Pro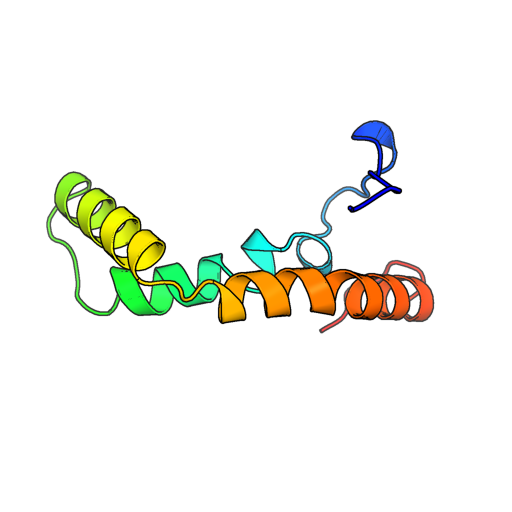tein AF-A0A914CGD8-F1 (afdb_monomer)

Secondary structure (DSSP, 8-state):
----PPPGGGSPTT-GGG-TIIIIIHHHHHHHHTTS--SSHHHHHHHHHHHHHTS-HHHHHHHHHHHHHHHHHHHHTTTS---

Solvent-accessible surface area (backbone atoms only — not comparable to full-atom values): 5099 Å² total; per-residue (Å²): 130,89,87,79,76,80,50,79,90,72,55,71,81,94,46,50,70,75,33,62,53,64,70,46,50,50,58,54,36,46,59,56,32,60,70,51,91,61,93,43,75,69,53,42,53,51,32,39,52,52,33,56,75,67,53,54,68,68,56,56,50,51,52,58,67,43,46,66,59,42,54,50,50,31,59,75,46,74,69,46,90,71,135

Mean predicted aligned error: 4.61 Å

Radius of gyration: 15.52 Å; Cα contacts (8 Å, |Δi|>4): 47; chains: 1; bounding box: 31×28×41 Å

Nearest PDB structures (foldseek):
  3f2k-assembly2_B  TM=9.036E-01  e=3.828E-02  Homo sapiens
  3k9j-assembly3_B  TM=9.080E-01  e=4.554E-02  Homo sapiens
  3k9k-assembly3_B  TM=9.065E-01  e=5.740E-02  Homo sapiens
  3k9j-assembly2_A  TM=8.879E-01  e=5.418E-02  Homo sapiens
  3f2k-assembly1_A  TM=8.915E-01  e=9.122E-02  Homo sapiens

Organism: NCBI:txid290746

Foldseek 3Di:
DPPDDQDPVNDDPPPLLLDLCSVPVVVQLCVQLVVDDDPDPVSSVVSSVVSVVPDDVVSVVVSVVCNVVSVVVCVVVVNDDDD

InterPro domains:
  IPR036397 Ribonuclease H superfamily [G3DSA:3.30.420.10] (2-83)

Sequence (83 aa):
MFQNRISRDAWPPNSPDLNPLDYSIWSILEQKACAKPDKTVESLKRALIKAWDEIPVETLAKTVDNFPKRLKACVEAEGDHFE

Structure (mmCIF, N/CA/C/O backbone):
data_AF-A0A914CGD8-F1
#
_entry.id   AF-A0A914CGD8-F1
#
loop_
_atom_site.group_PDB
_atom_site.id
_atom_site.type_symbol
_atom_site.label_atom_id
_atom_site.label_alt_id
_atom_site.label_comp_id
_atom_site.label_asym_id
_atom_site.label_entity_id
_atom_site.label_seq_id
_atom_site.pdbx_PDB_ins_code
_atom_site.Cartn_x
_atom_site.Cartn_y
_atom_site.Cartn_z
_atom_site.occupancy
_atom_site.B_iso_or_equiv
_atom_site.auth_seq_id
_atom_site.auth_comp_id
_atom_site.auth_asym_id
_atom_site.auth_atom_id
_atom_site.pdbx_PDB_model_num
ATOM 1 N N . MET A 1 1 ? -2.949 -16.504 -11.301 1.00 41.31 1 MET A N 1
ATOM 2 C CA . MET A 1 1 ? -1.923 -17.172 -10.467 1.00 41.31 1 MET A CA 1
ATOM 3 C C . MET A 1 1 ? -0.593 -16.492 -10.774 1.00 41.31 1 MET A C 1
ATOM 5 O O . MET A 1 1 ? -0.174 -16.538 -11.920 1.00 41.31 1 MET A O 1
ATOM 9 N N . PHE A 1 2 ? 0.003 -15.762 -9.825 1.00 47.50 2 PHE A N 1
ATOM 10 C CA . PHE A 1 2 ? 1.233 -14.988 -10.059 1.00 47.50 2 PHE A CA 1
ATOM 11 C C . PHE A 1 2 ? 2.435 -15.937 -10.194 1.00 47.50 2 PHE A C 1
ATOM 13 O O . PHE A 1 2 ? 2.973 -16.403 -9.192 1.00 47.50 2 PHE A O 1
ATOM 20 N N . GLN A 1 3 ? 2.809 -16.275 -11.430 1.00 50.66 3 GLN A N 1
ATOM 21 C CA . GLN A 1 3 ? 3.867 -17.251 -11.733 1.00 50.66 3 GLN A CA 1
ATOM 22 C C . GLN A 1 3 ? 5.299 -16.698 -11.623 1.00 50.66 3 GLN A C 1
ATOM 24 O O . GLN A 1 3 ? 6.237 -17.483 -11.651 1.00 50.66 3 GLN A O 1
ATOM 29 N N . ASN A 1 4 ? 5.480 -15.392 -11.402 1.00 59.88 4 ASN A N 1
ATOM 30 C CA . ASN A 1 4 ? 6.797 -14.756 -11.307 1.00 59.88 4 ASN A CA 1
ATOM 31 C C . ASN A 1 4 ? 6.963 -14.081 -9.941 1.00 59.88 4 ASN A C 1
ATOM 33 O O . ASN A 1 4 ? 6.676 -12.896 -9.783 1.00 59.88 4 ASN A O 1
ATOM 37 N N . ARG A 1 5 ? 7.390 -14.845 -8.930 1.00 67.94 5 ARG A N 1
ATOM 38 C CA . ARG A 1 5 ? 7.817 -14.267 -7.648 1.00 67.94 5 ARG A CA 1
ATOM 39 C C . ARG A 1 5 ? 9.253 -13.774 -7.789 1.00 67.94 5 ARG A C 1
ATOM 41 O O . ARG A 1 5 ? 10.122 -14.545 -8.184 1.00 67.94 5 ARG A O 1
ATOM 48 N N . ILE A 1 6 ? 9.495 -12.513 -7.442 1.00 76.00 6 ILE A N 1
ATOM 49 C CA . ILE A 1 6 ? 10.852 -11.981 -7.290 1.00 76.00 6 ILE A CA 1
ATOM 50 C C . ILE A 1 6 ? 11.445 -12.641 -6.040 1.00 76.00 6 ILE A C 1
ATOM 52 O O . ILE A 1 6 ? 10.799 -12.674 -4.989 1.00 76.00 6 ILE A O 1
ATOM 56 N N . SER A 1 7 ? 12.629 -13.246 -6.157 1.00 84.31 7 SER A N 1
ATOM 57 C CA . SER A 1 7 ? 13.313 -13.803 -4.990 1.00 84.31 7 SER A CA 1
ATOM 58 C C . SER A 1 7 ? 13.712 -12.669 -4.048 1.00 84.31 7 SER A C 1
ATOM 60 O O . SER A 1 7 ? 13.950 -11.545 -4.483 1.00 84.31 7 SER A O 1
ATOM 62 N N . ARG A 1 8 ? 13.820 -12.958 -2.748 1.00 79.50 8 ARG A N 1
ATOM 63 C CA . ARG A 1 8 ? 14.245 -11.961 -1.753 1.00 79.50 8 ARG A CA 1
ATOM 64 C C . ARG A 1 8 ? 15.539 -11.253 -2.169 1.00 79.50 8 ARG A C 1
ATOM 66 O O . ARG A 1 8 ? 15.636 -10.044 -2.029 1.00 79.50 8 ARG A O 1
ATOM 73 N N . ASP A 1 9 ? 16.496 -12.007 -2.698 1.00 86.50 9 ASP A N 1
ATOM 74 C CA . ASP A 1 9 ? 17.822 -11.490 -3.045 1.00 86.50 9 ASP A CA 1
ATOM 75 C C . ASP A 1 9 ? 17.818 -10.686 -4.363 1.00 86.50 9 ASP A C 1
ATOM 77 O O . ASP A 1 9 ? 18.779 -9.984 -4.657 1.00 86.50 9 ASP A O 1
ATOM 81 N N . ALA A 1 10 ? 16.737 -10.769 -5.148 1.00 86.38 10 ALA A N 1
ATOM 82 C CA . ALA A 1 10 ? 16.524 -9.966 -6.351 1.00 86.38 10 ALA A CA 1
ATOM 83 C C . ALA A 1 10 ? 15.697 -8.695 -6.086 1.00 86.38 10 ALA A C 1
ATOM 85 O O . ALA A 1 10 ? 15.534 -7.884 -6.996 1.00 86.38 10 ALA A O 1
ATOM 86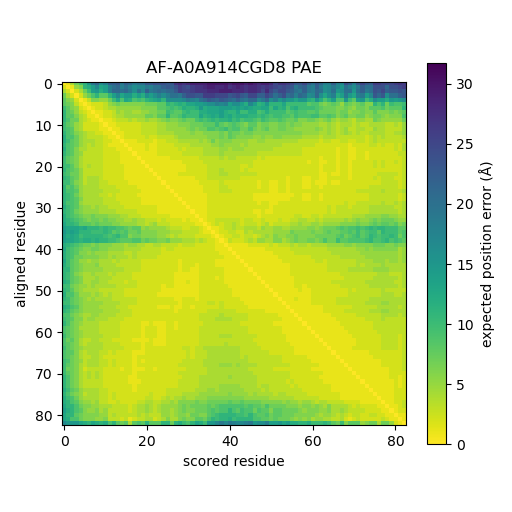 N N . TRP A 1 11 ? 15.151 -8.517 -4.877 1.00 86.75 11 TRP A N 1
ATOM 87 C CA . TRP A 1 11 ? 14.414 -7.304 -4.536 1.00 86.75 11 TRP A CA 1
ATOM 88 C C . TRP A 1 11 ? 15.390 -6.152 -4.254 1.00 86.75 11 TRP A C 1
ATOM 90 O O . TRP A 1 11 ? 16.255 -6.295 -3.385 1.00 86.75 11 TRP A O 1
ATOM 100 N N . PRO A 1 12 ? 15.269 -5.010 -4.948 1.00 88.06 12 PRO A N 1
ATOM 101 C CA . PRO A 1 12 ? 16.161 -3.880 -4.728 1.00 88.06 12 PRO A CA 1
ATOM 102 C C . PRO A 1 12 ? 15.982 -3.275 -3.320 1.00 88.06 12 PRO A C 1
ATOM 104 O O . PRO A 1 12 ? 14.858 -3.176 -2.816 1.00 88.06 12 PRO A O 1
ATOM 107 N N . PRO A 1 13 ? 17.075 -2.871 -2.643 1.00 89.62 13 PRO A N 1
ATOM 108 C CA . PRO A 1 13 ? 16.977 -2.150 -1.379 1.00 89.62 13 PRO A CA 1
ATOM 109 C C . PRO A 1 13 ? 16.328 -0.770 -1.586 1.00 89.62 13 PRO A C 1
ATOM 111 O O . PRO A 1 13 ? 16.468 -0.170 -2.646 1.00 89.62 13 PRO A O 1
ATOM 114 N N . ASN A 1 14 ? 15.670 -0.242 -0.546 1.00 89.50 14 ASN A N 1
ATOM 115 C CA . ASN A 1 14 ? 15.054 1.097 -0.540 1.00 89.50 14 ASN A CA 1
ATOM 116 C C . ASN A 1 14 ? 14.044 1.348 -1.675 1.00 89.50 14 ASN A C 1
ATOM 118 O O . ASN A 1 14 ? 14.020 2.432 -2.246 1.00 89.50 14 ASN A O 1
ATOM 122 N N . SER A 1 15 ? 13.197 0.368 -2.000 1.00 91.50 15 SER A N 1
ATOM 123 C CA . SER A 1 15 ? 12.196 0.493 -3.074 1.00 91.50 15 SER A CA 1
ATOM 124 C C . SER A 1 15 ? 10.753 0.517 -2.544 1.00 91.50 15 SER A C 1
ATOM 126 O O . SER A 1 15 ? 9.999 -0.425 -2.814 1.00 91.50 15 SER A O 1
ATOM 128 N N . PRO A 1 16 ? 10.342 1.565 -1.797 1.00 93.19 16 PRO A N 1
ATOM 129 C CA . PRO A 1 16 ? 8.959 1.710 -1.325 1.00 93.19 16 PRO A CA 1
ATOM 130 C C . PRO A 1 16 ? 7.976 1.805 -2.500 1.00 93.19 16 PRO A C 1
ATOM 132 O O . PRO A 1 16 ? 6.891 1.233 -2.467 1.00 93.19 16 PRO A O 1
ATOM 135 N N . ASP A 1 17 ? 8.424 2.401 -3.601 1.00 93.06 17 ASP A N 1
ATOM 136 C CA . ASP A 1 17 ? 7.735 2.450 -4.884 1.00 93.06 17 ASP A CA 1
ATOM 137 C C . ASP A 1 17 ? 7.344 1.063 -5.415 1.00 93.06 17 ASP A C 1
ATOM 139 O O . ASP A 1 17 ? 6.340 0.894 -6.105 1.00 93.06 17 ASP A O 1
ATOM 143 N N . LEU A 1 18 ? 8.091 0.017 -5.083 1.00 92.62 18 LEU A N 1
ATOM 144 C CA . LEU A 1 18 ? 7.759 -1.334 -5.518 1.00 92.62 18 LEU A CA 1
ATOM 145 C C . LEU A 1 18 ? 6.973 -2.116 -4.462 1.00 92.62 18 LEU A C 1
ATOM 147 O O . LEU A 1 18 ? 6.426 -3.164 -4.786 1.00 92.62 18 LEU A O 1
ATOM 151 N N . ASN A 1 19 ? 6.836 -1.629 -3.230 1.00 92.88 19 ASN A N 1
ATOM 152 C CA . ASN A 1 19 ? 6.122 -2.342 -2.174 1.00 92.88 19 ASN A CA 1
ATOM 153 C C . ASN A 1 19 ? 4.625 -1.960 -2.128 1.00 92.88 19 ASN A C 1
ATOM 155 O O . ASN A 1 19 ? 4.306 -0.833 -1.753 1.00 92.88 19 ASN A O 1
ATOM 159 N N . PRO A 1 20 ? 3.685 -2.892 -2.406 1.00 94.12 20 PRO A N 1
ATOM 160 C CA . PRO A 1 20 ? 2.239 -2.639 -2.343 1.00 94.12 20 PRO A CA 1
ATOM 161 C C . PRO A 1 20 ? 1.735 -2.038 -1.036 1.00 94.12 20 PRO A C 1
ATOM 163 O O . PRO A 1 20 ? 0.766 -1.274 -1.039 1.00 94.12 20 PRO A O 1
ATOM 166 N N . LEU A 1 21 ? 2.377 -2.385 0.081 1.00 95.50 21 LEU A N 1
ATOM 167 C CA . LEU A 1 21 ? 2.019 -1.801 1.364 1.00 95.50 21 LEU A CA 1
ATOM 168 C C . LEU A 1 21 ? 2.396 -0.318 1.426 1.00 95.50 21 LEU A C 1
ATOM 170 O O . LEU A 1 21 ? 1.568 0.481 1.854 1.00 95.50 21 LEU A O 1
ATOM 174 N N . ASP A 1 22 ? 3.579 0.052 0.934 1.00 95.75 22 ASP A N 1
ATOM 175 C CA . ASP A 1 22 ? 4.099 1.420 1.008 1.00 95.75 22 ASP A CA 1
ATOM 176 C C . ASP A 1 22 ? 3.409 2.355 0.011 1.00 95.75 22 ASP A C 1
ATOM 178 O O . ASP A 1 22 ? 2.897 3.395 0.418 1.00 95.75 22 ASP A O 1
ATOM 182 N N . TYR A 1 23 ? 3.296 1.977 -1.267 1.00 94.81 23 TYR A N 1
ATOM 183 C CA . TYR A 1 23 ? 2.704 2.873 -2.272 1.00 94.81 23 TYR A CA 1
ATOM 184 C C . TYR A 1 23 ? 1.168 2.960 -2.215 1.00 94.81 23 TYR A C 1
ATOM 186 O O . TYR A 1 23 ? 0.567 3.707 -2.989 1.00 94.81 23 TYR A O 1
ATOM 194 N N . SER A 1 24 ? 0.490 2.171 -1.369 1.00 96.06 24 SER A N 1
ATOM 195 C CA . SER A 1 24 ? -0.979 2.141 -1.341 1.00 96.06 24 SER A CA 1
ATOM 196 C C . SER A 1 24 ? -1.575 1.845 0.033 1.00 96.06 24 SER A C 1
ATOM 198 O O . SER A 1 24 ? -2.284 2.686 0.588 1.00 96.06 24 SER A O 1
ATOM 200 N N . ILE A 1 25 ? -1.342 0.652 0.586 1.00 97.56 25 ILE A N 1
ATOM 201 C CA . ILE A 1 25 ? -2.165 0.160 1.702 1.00 97.56 25 ILE A CA 1
ATOM 202 C C . ILE A 1 25 ? -1.939 0.951 2.994 1.00 97.56 25 ILE A C 1
ATOM 204 O O . ILE A 1 25 ? -2.908 1.229 3.702 1.00 97.56 25 ILE A O 1
ATOM 208 N N . TRP A 1 26 ? -0.706 1.374 3.287 1.00 96.81 26 TRP A N 1
ATOM 209 C CA . TRP A 1 26 ? -0.419 2.172 4.478 1.00 96.81 26 TRP A CA 1
ATOM 210 C C . TRP A 1 26 ? -1.147 3.511 4.476 1.00 96.81 26 TRP A C 1
ATOM 212 O O . TRP A 1 26 ? -1.724 3.868 5.498 1.00 96.81 26 TRP A O 1
ATOM 222 N N . SER A 1 27 ? -1.227 4.190 3.328 1.00 96.19 27 SER A N 1
ATOM 223 C CA . SER A 1 27 ? -1.979 5.444 3.205 1.00 96.19 27 SER A CA 1
ATOM 224 C C . SER A 1 27 ? -3.474 5.247 3.500 1.00 96.19 27 SER A C 1
ATOM 226 O O . SER A 1 27 ? -4.078 6.039 4.222 1.00 96.19 27 SER A O 1
ATOM 228 N N . ILE A 1 28 ? -4.068 4.146 3.022 1.00 96.94 28 ILE A N 1
ATOM 229 C CA . ILE A 1 28 ? -5.479 3.811 3.289 1.00 96.94 28 ILE A CA 1
ATOM 230 C C . ILE A 1 28 ? -5.701 3.533 4.779 1.00 96.94 28 ILE A C 1
ATOM 232 O O . ILE A 1 28 ? -6.671 4.016 5.370 1.00 96.94 28 ILE A O 1
ATOM 236 N N . LEU A 1 29 ? -4.818 2.739 5.387 1.00 97.31 29 LEU A N 1
ATOM 237 C CA . LEU A 1 29 ? -4.905 2.392 6.802 1.00 97.31 29 LEU A CA 1
ATOM 238 C C . LEU A 1 29 ? -4.727 3.619 7.689 1.00 97.31 29 LEU A C 1
ATOM 240 O O . LEU A 1 29 ? -5.508 3.796 8.618 1.00 97.31 29 LEU A O 1
ATOM 244 N N . GLU A 1 30 ? -3.757 4.478 7.387 1.00 95.94 30 GLU A N 1
ATOM 245 C CA . GLU A 1 30 ? -3.543 5.732 8.102 1.00 95.94 30 GLU A CA 1
ATOM 246 C C . GLU A 1 30 ? -4.774 6.635 7.990 1.00 95.94 30 GLU A C 1
ATOM 248 O O . GLU A 1 30 ? -5.311 7.071 9.007 1.00 95.94 30 GLU A O 1
ATOM 253 N N . GLN A 1 31 ? -5.304 6.836 6.779 1.00 96.56 31 GLN A N 1
ATOM 254 C CA . GLN A 1 31 ? -6.484 7.673 6.567 1.00 96.56 31 GLN A CA 1
ATOM 255 C C . GLN A 1 31 ? -7.706 7.172 7.351 1.00 96.56 31 GLN A C 1
ATOM 257 O O . GLN A 1 31 ? -8.475 7.978 7.874 1.00 96.56 31 GLN A O 1
ATOM 262 N N . LYS A 1 32 ? -7.905 5.851 7.436 1.00 95.31 32 LYS A N 1
ATOM 263 C CA . LYS A 1 32 ? -9.048 5.250 8.137 1.00 95.31 32 LYS A CA 1
ATOM 264 C C . LYS A 1 32 ? -8.850 5.168 9.650 1.00 95.31 32 LYS A C 1
ATOM 266 O O . LYS A 1 32 ? -9.742 5.561 10.401 1.00 95.31 32 LYS A O 1
ATOM 271 N N . ALA A 1 33 ? -7.717 4.635 10.098 1.00 95.06 33 ALA A N 1
ATOM 272 C CA . ALA A 1 33 ? -7.453 4.376 11.509 1.00 95.06 33 ALA A CA 1
ATOM 273 C C . ALA A 1 33 ? -7.103 5.660 12.269 1.00 95.06 33 ALA A C 1
ATOM 275 O O . ALA A 1 33 ? -7.566 5.840 13.390 1.00 95.06 33 ALA A O 1
ATOM 276 N N . CYS A 1 34 ? -6.371 6.587 11.644 1.00 92.69 34 CYS A N 1
ATOM 277 C CA . CYS A 1 34 ? -5.943 7.842 12.266 1.00 92.69 34 CYS A CA 1
ATOM 278 C C . CYS A 1 34 ? -6.902 9.014 11.993 1.00 92.69 34 CYS A C 1
ATOM 280 O O . CYS A 1 34 ? -6.598 10.151 12.352 1.00 92.69 34 CYS A O 1
ATOM 282 N N . ALA A 1 35 ? -8.086 8.763 11.413 1.00 92.19 35 ALA A N 1
ATOM 283 C CA . ALA A 1 35 ? -9.120 9.785 11.203 1.00 92.19 35 ALA A CA 1
ATOM 284 C C . AL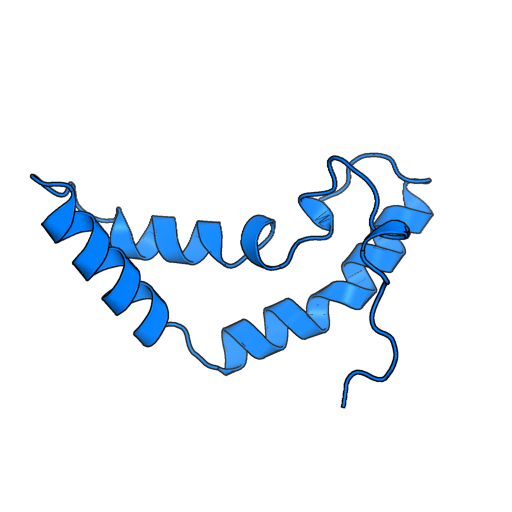A A 1 35 ? -9.544 10.488 12.507 1.00 92.19 35 ALA A C 1
ATOM 286 O O . ALA A 1 35 ? -10.057 11.609 12.487 1.00 92.19 35 ALA A O 1
ATOM 287 N N . LYS A 1 36 ? -9.367 9.814 13.650 1.00 90.00 36 LYS A N 1
ATOM 288 C CA . LYS A 1 36 ? -9.557 10.371 14.989 1.00 90.00 36 LYS A CA 1
ATOM 289 C C . LYS A 1 36 ? -8.376 9.976 15.876 1.00 90.00 36 LYS A C 1
ATOM 291 O O . LYS A 1 36 ? -7.891 8.857 15.745 1.00 90.00 36 LYS A O 1
ATOM 296 N N . PRO A 1 37 ? -7.950 10.839 16.814 1.00 90.38 37 PRO A N 1
ATOM 297 C CA . PRO A 1 37 ? -6.896 10.485 17.751 1.00 90.38 37 PRO A CA 1
ATOM 298 C C . PRO A 1 37 ? -7.316 9.334 18.668 1.00 90.38 37 PRO A C 1
ATOM 300 O O . PRO A 1 37 ? -8.332 9.409 19.366 1.00 90.38 37 PRO A O 1
ATOM 303 N N . ASP A 1 38 ? -6.486 8.301 18.706 1.00 94.12 38 ASP A N 1
ATOM 304 C CA . ASP A 1 38 ? -6.579 7.209 19.661 1.00 94.12 38 ASP A CA 1
ATOM 305 C C . ASP A 1 38 ? -5.840 7.553 20.958 1.00 94.12 38 ASP A C 1
ATOM 307 O O . ASP A 1 38 ? -4.749 8.120 20.948 1.00 94.12 38 ASP A O 1
ATOM 311 N N . LYS A 1 39 ? -6.442 7.215 22.104 1.00 93.75 39 LYS A N 1
ATOM 312 C CA . LYS A 1 39 ? -5.876 7.539 23.427 1.00 93.75 39 LYS A CA 1
ATOM 313 C C . LYS A 1 39 ? -4.875 6.498 23.920 1.00 93.75 39 LYS A C 1
ATOM 315 O O . LYS A 1 39 ? -4.125 6.786 24.848 1.00 93.75 39 LYS A O 1
ATOM 320 N N . THR A 1 40 ? -4.893 5.290 23.353 1.00 97.19 40 THR A N 1
ATOM 321 C CA . THR A 1 40 ? -3.977 4.210 23.731 1.00 97.19 40 THR A CA 1
ATOM 322 C C . THR A 1 40 ? -3.511 3.429 22.509 1.00 97.19 40 THR A C 1
ATOM 324 O O . THR A 1 40 ? -4.155 3.418 21.460 1.00 97.19 40 THR A O 1
ATOM 327 N N . VAL A 1 41 ? -2.393 2.718 22.659 1.00 96.50 41 VAL A N 1
ATOM 328 C CA . VAL A 1 41 ? -1.863 1.837 21.611 1.00 96.50 41 VAL A CA 1
ATOM 329 C C . VAL A 1 41 ? -2.854 0.712 21.290 1.00 96.50 41 VAL A C 1
ATOM 331 O O . VAL A 1 41 ? -2.991 0.309 20.138 1.00 96.50 41 VAL A O 1
ATOM 334 N N . GLU A 1 42 ? -3.586 0.206 22.282 1.00 97.69 42 GLU A N 1
ATOM 335 C CA . GLU A 1 42 ? -4.592 -0.843 22.092 1.00 97.69 42 GLU A CA 1
ATOM 336 C C . GLU A 1 42 ? -5.797 -0.347 21.294 1.00 97.69 42 GLU A C 1
ATOM 338 O O . GLU A 1 42 ? -6.360 -1.119 20.517 1.00 97.69 42 GLU A O 1
ATOM 343 N N . SER A 1 43 ? -6.218 0.910 21.483 1.00 96.62 43 SER A N 1
ATOM 344 C CA . SER A 1 43 ? -7.320 1.468 20.698 1.00 96.62 43 SER A CA 1
ATOM 345 C C . SER A 1 43 ? -6.901 1.685 19.243 1.00 96.62 43 SER A C 1
ATOM 347 O O . SER A 1 43 ? -7.619 1.223 18.357 1.00 96.62 43 SER A O 1
ATOM 349 N N . LEU A 1 44 ? -5.680 2.184 19.010 1.00 96.56 44 LEU A N 1
ATOM 350 C CA . LEU A 1 44 ? -5.099 2.304 17.669 1.00 96.56 44 LEU A CA 1
ATOM 351 C C . LEU A 1 44 ? -4.958 0.949 16.960 1.00 96.56 44 LEU A C 1
ATOM 353 O O . LEU A 1 44 ? -5.331 0.810 15.798 1.00 96.56 44 LEU A O 1
ATOM 357 N N . LYS A 1 45 ? -4.488 -0.095 17.658 1.00 97.06 45 LYS A N 1
ATOM 358 C CA . LYS A 1 45 ? -4.414 -1.457 17.095 1.00 97.06 45 LYS A CA 1
ATOM 359 C C . LYS A 1 45 ? -5.784 -1.964 16.640 1.00 97.06 45 LYS A C 1
ATOM 361 O O . LYS A 1 45 ? -5.891 -2.543 15.563 1.00 97.06 45 LYS A O 1
ATOM 366 N N . ARG A 1 46 ? -6.838 -1.738 17.436 1.00 97.06 46 ARG A N 1
ATOM 367 C CA . ARG A 1 46 ? -8.211 -2.114 17.055 1.00 97.06 46 ARG A CA 1
ATOM 368 C C . ARG A 1 46 ? -8.712 -1.306 15.861 1.00 97.06 46 ARG A C 1
ATOM 370 O O . ARG A 1 46 ? -9.365 -1.879 14.994 1.00 97.06 46 ARG A O 1
ATOM 377 N N . ALA A 1 47 ? -8.402 -0.011 15.807 1.00 97.00 47 ALA A N 1
ATOM 378 C CA . ALA A 1 47 ? -8.754 0.844 14.679 1.00 97.00 47 ALA A CA 1
ATOM 379 C C . ALA A 1 47 ? -8.080 0.374 13.380 1.00 97.00 47 ALA A C 1
ATOM 381 O O . ALA A 1 47 ? -8.753 0.275 12.359 1.00 97.00 47 ALA A O 1
ATO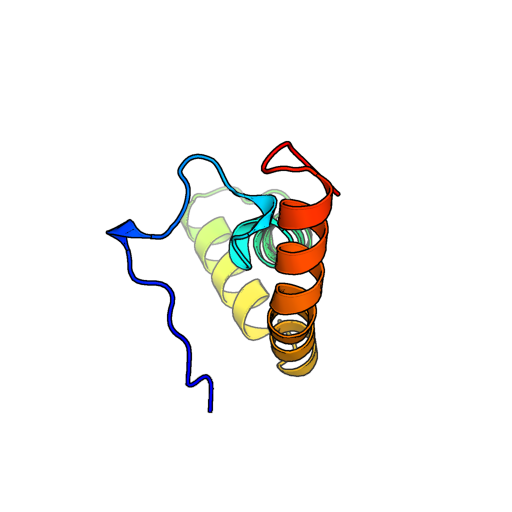M 382 N N . LEU A 1 48 ? -6.798 -0.005 13.433 1.00 97.50 48 LEU A N 1
ATOM 383 C CA . LEU A 1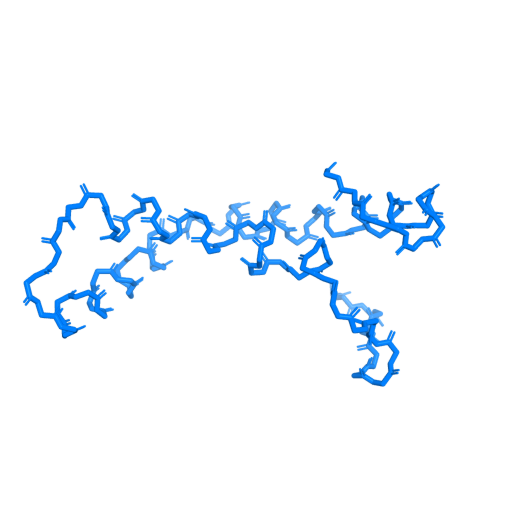 48 ? -6.058 -0.551 12.289 1.00 97.50 48 LEU A CA 1
ATOM 384 C C . LEU A 1 48 ? -6.630 -1.883 11.791 1.00 97.50 48 LEU A C 1
ATOM 386 O O . LEU A 1 48 ? -6.829 -2.038 10.591 1.00 97.50 48 LEU A O 1
ATOM 390 N N . ILE A 1 49 ? -6.933 -2.825 12.694 1.00 97.75 49 ILE A N 1
ATOM 391 C CA . ILE A 1 49 ? -7.548 -4.113 12.321 1.00 97.75 49 ILE A CA 1
ATOM 392 C C . ILE A 1 49 ? -8.906 -3.875 11.656 1.00 97.75 49 ILE A C 1
ATOM 394 O O . ILE A 1 49 ? -9.167 -4.391 10.576 1.00 97.75 49 ILE A O 1
ATOM 398 N N . LYS A 1 50 ? -9.743 -3.019 12.253 1.00 97.56 50 LYS A N 1
ATOM 399 C CA . LYS A 1 50 ? -11.030 -2.650 11.661 1.00 97.56 50 LYS A CA 1
ATOM 400 C C . LYS A 1 50 ? -10.854 -2.003 10.283 1.00 97.56 50 LYS A C 1
ATOM 402 O O . LYS A 1 50 ? -11.571 -2.349 9.352 1.00 97.56 50 LYS A O 1
ATOM 407 N N . ALA A 1 51 ? -9.912 -1.069 10.145 1.00 97.31 51 ALA A N 1
ATOM 408 C CA . ALA A 1 51 ? -9.639 -0.403 8.877 1.00 97.31 51 ALA A CA 1
ATOM 409 C C . ALA A 1 51 ? -9.214 -1.396 7.791 1.00 97.31 51 ALA A C 1
ATOM 411 O O . ALA A 1 51 ? -9.673 -1.252 6.659 1.00 97.31 51 ALA A O 1
ATOM 412 N N . TRP A 1 52 ? -8.389 -2.388 8.147 1.00 97.81 52 TRP A N 1
ATOM 413 C CA . TRP A 1 52 ? -7.965 -3.484 7.275 1.00 97.81 52 TRP A CA 1
ATOM 414 C C . TRP A 1 52 ? -9.146 -4.334 6.802 1.00 97.81 52 TRP A C 1
ATOM 416 O O . TRP A 1 52 ? -9.304 -4.538 5.600 1.00 97.81 52 TRP A O 1
ATOM 426 N N . ASP A 1 53 ? -10.004 -4.767 7.726 1.00 97.94 53 ASP A N 1
ATOM 427 C CA . ASP A 1 53 ? -11.180 -5.589 7.410 1.00 97.94 53 ASP A CA 1
ATOM 428 C C . ASP A 1 53 ? -12.193 -4.848 6.518 1.00 97.94 53 ASP A C 1
ATOM 430 O O . ASP A 1 53 ? -12.954 -5.460 5.772 1.00 97.94 53 ASP A O 1
ATOM 434 N N . GLU A 1 54 ? -12.192 -3.515 6.563 1.00 97.38 54 GLU A N 1
ATOM 435 C CA . GLU A 1 54 ? -13.019 -2.655 5.718 1.00 97.38 54 GLU A CA 1
ATOM 436 C C . GLU A 1 54 ? -12.366 -2.283 4.372 1.00 97.38 54 GLU A C 1
ATOM 438 O O . GLU A 1 54 ? -12.926 -1.456 3.642 1.00 97.38 54 GLU A O 1
ATOM 443 N N . ILE A 1 55 ? -11.170 -2.786 4.040 1.00 97.69 55 ILE A N 1
ATOM 444 C CA . ILE A 1 55 ? -10.577 -2.574 2.711 1.00 97.69 55 ILE A CA 1
ATOM 445 C C . ILE A 1 55 ? -11.300 -3.488 1.711 1.00 97.69 55 ILE A C 1
ATOM 447 O O . ILE A 1 55 ? -11.239 -4.710 1.853 1.00 97.69 55 ILE A O 1
ATOM 451 N N . PRO A 1 56 ? -11.957 -2.938 0.670 1.00 97.62 56 PRO A N 1
ATOM 452 C CA . PRO A 1 56 ? -12.591 -3.761 -0.352 1.00 97.62 56 PRO A CA 1
ATOM 453 C C . PRO A 1 56 ? -11.562 -4.623 -1.086 1.00 97.62 56 PRO A C 1
ATOM 455 O O . PRO A 1 56 ? -10.458 -4.163 -1.399 1.00 97.62 56 PRO A O 1
ATOM 458 N N . VAL A 1 57 ? -11.939 -5.854 -1.428 1.00 97.12 57 VAL A N 1
ATOM 459 C CA . VAL A 1 57 ? -11.073 -6.771 -2.188 1.00 97.12 57 VAL A CA 1
ATOM 460 C C . VAL A 1 57 ? -10.695 -6.165 -3.542 1.00 97.12 57 VAL A C 1
ATOM 462 O O . VAL A 1 57 ? -9.578 -6.352 -4.015 1.00 97.12 57 VAL A O 1
ATOM 465 N N . GLU A 1 58 ? -11.580 -5.367 -4.136 1.00 97.81 58 GLU A N 1
ATOM 466 C CA . GLU A 1 58 ? -11.344 -4.638 -5.381 1.00 97.81 58 GLU A CA 1
ATOM 467 C C . GLU A 1 58 ? -10.207 -3.621 -5.247 1.00 97.81 58 GLU A C 1
ATOM 469 O O . GLU A 1 58 ? -9.466 -3.397 -6.203 1.00 97.81 58 GLU A O 1
ATOM 474 N N . THR A 1 59 ? -10.048 -3.007 -4.071 1.00 97.56 59 THR A N 1
ATOM 475 C CA . THR A 1 59 ? -8.926 -2.106 -3.792 1.00 97.56 59 THR A CA 1
ATOM 476 C C . THR A 1 59 ? -7.622 -2.891 -3.748 1.0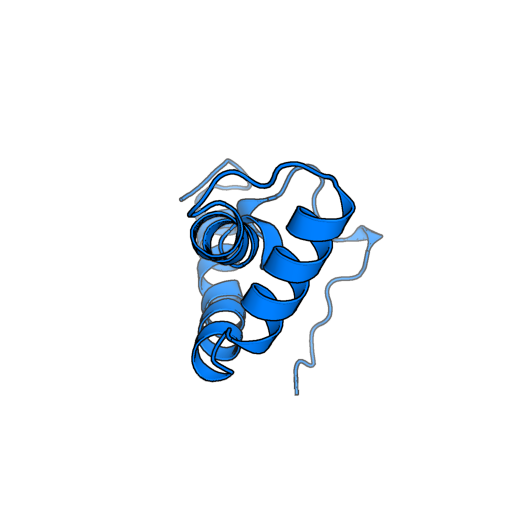0 97.56 59 THR A C 1
ATOM 478 O O . THR A 1 59 ? -6.668 -2.503 -4.413 1.00 97.56 59 THR A O 1
ATOM 481 N N . LEU A 1 60 ? -7.600 -4.036 -3.056 1.00 97.06 60 LEU A N 1
ATOM 482 C CA . LEU A 1 60 ? -6.427 -4.916 -3.012 1.00 97.06 60 LEU A CA 1
ATOM 483 C C . LEU A 1 60 ? -6.048 -5.427 -4.409 1.00 97.06 60 LEU A C 1
ATOM 485 O O . LEU A 1 60 ? -4.873 -5.416 -4.772 1.00 97.06 60 LEU A O 1
ATOM 489 N N . ALA A 1 61 ? -7.041 -5.829 -5.208 1.00 97.06 61 ALA A N 1
ATOM 490 C CA . ALA A 1 61 ? -6.837 -6.265 -6.585 1.00 97.06 61 ALA A CA 1
ATOM 491 C C . ALA A 1 61 ? -6.207 -5.150 -7.431 1.00 97.06 61 ALA A C 1
ATOM 493 O O . ALA A 1 61 ? -5.173 -5.373 -8.050 1.00 97.06 61 ALA A O 1
ATOM 494 N N . LYS A 1 62 ? -6.746 -3.924 -7.365 1.00 97.12 62 LYS A N 1
ATOM 495 C CA . LYS A 1 62 ? -6.177 -2.758 -8.061 1.00 97.12 62 LYS A CA 1
ATOM 496 C C . LYS A 1 62 ? -4.751 -2.441 -7.622 1.00 97.12 62 LYS A C 1
ATOM 498 O O . LYS A 1 62 ? -3.931 -2.100 -8.470 1.00 97.12 62 LYS A O 1
ATOM 503 N N . THR A 1 63 ? -4.445 -2.544 -6.328 1.00 96.56 63 THR A N 1
ATOM 504 C CA . THR A 1 63 ? -3.080 -2.353 -5.823 1.00 96.56 63 THR A CA 1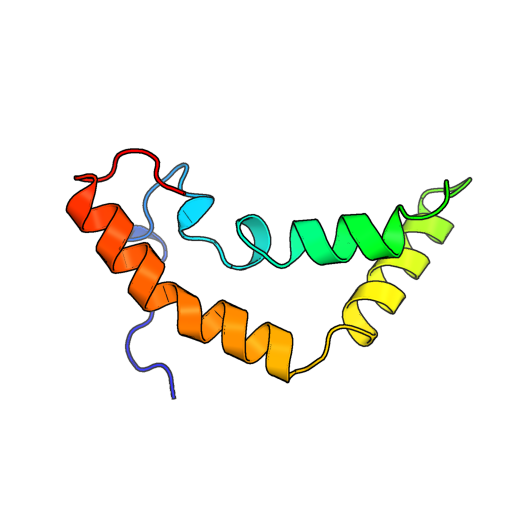
ATOM 505 C C . THR A 1 63 ? -2.135 -3.357 -6.482 1.00 96.56 63 THR A C 1
ATOM 507 O O . THR A 1 63 ? -1.109 -2.963 -7.027 1.00 96.56 63 THR A O 1
ATOM 510 N N . VAL A 1 64 ? -2.503 -4.640 -6.517 1.00 94.81 64 VAL A N 1
ATOM 511 C CA . VAL A 1 64 ? -1.680 -5.682 -7.149 1.00 94.81 64 VAL A CA 1
ATOM 512 C C . VAL A 1 64 ? -1.578 -5.492 -8.667 1.00 94.81 64 VAL A C 1
ATOM 514 O O . VAL A 1 64 ? -0.485 -5.602 -9.221 1.00 94.81 64 VAL A O 1
ATOM 517 N N . ASP A 1 65 ? -2.675 -5.141 -9.336 1.00 95.50 65 ASP A N 1
ATOM 518 C CA . ASP A 1 65 ? -2.713 -4.890 -10.781 1.00 95.50 65 ASP A CA 1
ATOM 519 C C . ASP A 1 65 ? -1.884 -3.660 -11.191 1.00 95.50 65 ASP A C 1
ATOM 521 O O . ASP A 1 65 ? -1.451 -3.553 -12.339 1.00 95.50 65 ASP A O 1
ATOM 525 N N . ASN A 1 66 ? -1.608 -2.741 -10.259 1.00 95.38 66 ASN A N 1
ATOM 526 C CA . ASN A 1 66 ? -0.737 -1.590 -10.490 1.00 95.38 66 ASN A CA 1
ATOM 527 C C . ASN A 1 66 ? 0.760 -1.949 -10.434 1.00 95.38 66 ASN A C 1
ATOM 529 O O . ASN A 1 66 ? 1.594 -1.208 -10.958 1.00 95.38 66 ASN A O 1
ATOM 533 N N . PHE A 1 67 ? 1.130 -3.086 -9.838 1.00 93.50 67 PHE A N 1
ATOM 534 C CA . PHE A 1 67 ? 2.532 -3.464 -9.655 1.00 93.50 67 PHE A CA 1
ATOM 535 C C . PHE A 1 67 ? 3.331 -3.560 -10.975 1.00 93.50 67 PHE A C 1
ATOM 537 O O . PHE A 1 67 ? 4.414 -2.978 -11.041 1.00 93.50 67 PHE A O 1
ATOM 544 N N . PRO A 1 68 ? 2.824 -4.173 -12.069 1.00 93.75 68 PRO A N 1
ATOM 545 C CA . PRO A 1 68 ? 3.526 -4.177 -13.356 1.00 93.75 68 PRO A CA 1
ATOM 546 C C . PRO A 1 68 ? 3.756 -2.777 -13.941 1.00 93.75 68 PRO A C 1
ATOM 548 O O . PRO A 1 68 ? 4.801 -2.526 -14.540 1.00 93.75 68 PRO A O 1
ATOM 551 N N . LYS A 1 69 ? 2.808 -1.848 -13.750 1.00 94.94 69 LYS A N 1
ATOM 552 C CA . LYS A 1 69 ? 2.966 -0.451 -14.178 1.00 94.94 69 LYS A CA 1
ATOM 553 C C . LYS A 1 69 ? 4.109 0.215 -13.413 1.00 94.94 69 LYS A C 1
ATOM 555 O O . LYS A 1 69 ? 4.928 0.894 -14.024 1.00 94.94 69 LYS A O 1
ATOM 560 N N . ARG A 1 70 ? 4.192 -0.022 -12.101 1.00 94.56 70 ARG A N 1
ATOM 561 C CA . ARG A 1 70 ? 5.278 0.507 -11.268 1.00 94.56 70 ARG A CA 1
ATOM 562 C C . ARG A 1 70 ? 6.634 -0.104 -11.630 1.00 94.56 70 ARG A C 1
ATOM 564 O O . ARG A 1 70 ? 7.605 0.628 -11.745 1.00 94.5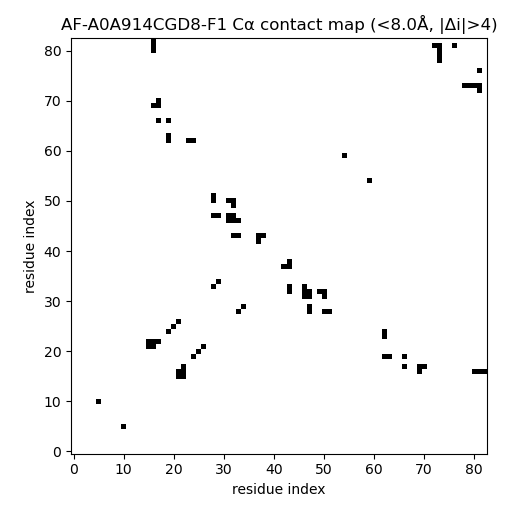6 70 ARG A O 1
ATOM 571 N N . LEU A 1 71 ? 6.703 -1.403 -11.925 1.00 92.69 71 LEU A N 1
ATOM 572 C CA . LEU A 1 71 ? 7.932 -2.020 -12.445 1.00 92.69 71 LEU A CA 1
ATOM 573 C C . LEU A 1 71 ? 8.409 -1.360 -13.746 1.00 92.69 71 LEU A C 1
ATOM 575 O O . LEU A 1 71 ? 9.598 -1.102 -13.899 1.00 92.69 71 LEU A O 1
ATOM 579 N N . LYS A 1 72 ? 7.490 -1.057 -14.669 1.00 94.44 72 LYS A N 1
ATOM 580 C CA . LYS A 1 72 ? 7.820 -0.358 -15.918 1.00 94.44 72 LYS A CA 1
ATOM 581 C C . LYS A 1 72 ? 8.384 1.038 -15.652 1.00 94.44 72 LYS A C 1
ATOM 583 O O . LYS A 1 72 ? 9.412 1.376 -16.221 1.00 94.44 72 LYS A O 1
ATOM 588 N N . ALA A 1 73 ? 7.752 1.798 -14.760 1.00 95.56 73 ALA A N 1
ATOM 589 C CA . ALA A 1 73 ? 8.224 3.128 -14.384 1.00 95.56 73 ALA A CA 1
ATOM 590 C C . ALA A 1 73 ? 9.598 3.083 -13.688 1.00 95.56 73 ALA A C 1
ATOM 592 O O . ALA A 1 73 ? 10.452 3.902 -13.998 1.00 95.56 73 ALA A O 1
ATOM 593 N N . CYS A 1 74 ? 9.864 2.073 -12.852 1.00 94.19 74 CYS A N 1
ATOM 594 C CA . CYS A 1 74 ? 11.189 1.846 -12.266 1.00 94.19 74 CYS A CA 1
ATOM 595 C C . CYS A 1 74 ? 12.271 1.640 -13.339 1.00 94.19 74 CYS A C 1
ATOM 597 O O . CYS A 1 74 ? 13.350 2.217 -13.253 1.00 94.19 74 CYS A O 1
ATOM 599 N N . VAL A 1 75 ? 11.979 0.837 -14.369 1.00 93.69 75 VAL A N 1
ATOM 600 C CA . VAL A 1 75 ? 12.907 0.607 -15.489 1.00 93.69 75 VAL A CA 1
ATOM 601 C C . VAL A 1 75 ? 13.106 1.879 -16.315 1.00 93.69 75 VAL A C 1
ATOM 603 O O . VAL A 1 75 ? 14.231 2.178 -16.699 1.00 93.69 75 VAL A O 1
ATOM 606 N N . GLU A 1 76 ? 12.036 2.634 -16.579 1.00 96.38 76 GLU A N 1
ATOM 607 C CA . GLU A 1 76 ? 12.097 3.915 -17.301 1.00 96.38 76 GLU A CA 1
ATOM 608 C C . GLU A 1 76 ? 12.880 4.988 -16.531 1.00 96.38 76 GLU A C 1
ATOM 610 O O . GLU A 1 76 ? 13.535 5.820 -17.151 1.00 96.38 76 GLU A O 1
ATOM 615 N N . ALA A 1 77 ? 12.851 4.936 -15.199 1.00 95.44 77 ALA A N 1
ATOM 616 C CA . ALA A 1 77 ? 13.651 5.773 -14.312 1.00 95.44 77 ALA A CA 1
ATOM 617 C C . ALA A 1 77 ? 15.080 5.239 -14.099 1.00 95.44 77 ALA A C 1
ATOM 619 O O . ALA A 1 77 ? 15.811 5.774 -13.272 1.00 95.44 77 ALA A O 1
ATOM 620 N N . GLU A 1 78 ? 15.478 4.162 -14.787 1.00 93.81 78 GLU A N 1
ATOM 621 C CA . GLU A 1 78 ? 16.781 3.499 -14.620 1.00 93.81 78 GLU A CA 1
ATOM 622 C C . GLU A 1 78 ? 17.091 3.112 -13.156 1.00 93.81 78 GLU A C 1
ATOM 624 O O . GLU A 1 78 ? 18.245 3.044 -12.735 1.00 93.81 78 GLU A O 1
ATOM 629 N N . GLY A 1 79 ? 16.048 2.816 -12.375 1.00 87.94 79 GLY A N 1
ATOM 630 C CA . GLY A 1 79 ? 16.144 2.483 -10.954 1.00 87.94 79 GLY A CA 1
ATOM 631 C C . GLY A 1 79 ? 16.128 3.678 -9.992 1.00 87.94 79 GLY A C 1
ATOM 632 O O . GLY A 1 79 ? 16.222 3.447 -8.787 1.00 87.94 79 GLY A O 1
ATOM 633 N N . ASP A 1 80 ? 15.995 4.915 -10.481 1.00 90.81 80 ASP A N 1
ATOM 634 C CA . ASP A 1 80 ? 15.770 6.102 -9.644 1.00 90.81 80 ASP A CA 1
ATOM 635 C C . ASP A 1 80 ? 14.319 6.159 -9.113 1.00 90.81 80 ASP A C 1
ATOM 637 O O . ASP A 1 80 ? 13.459 5.362 -9.502 1.00 90.81 80 ASP A O 1
ATOM 641 N N . HIS A 1 81 ? 14.043 7.085 -8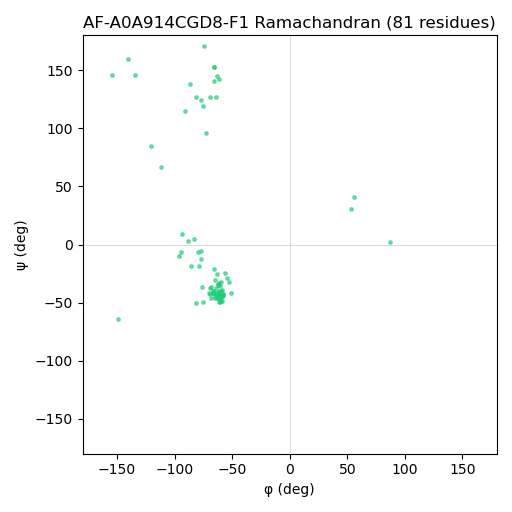.194 1.00 88.38 81 HIS A N 1
ATOM 642 C CA . HIS A 1 81 ? 12.726 7.291 -7.585 1.00 88.38 81 HIS A CA 1
ATOM 643 C C . HIS A 1 81 ? 11.667 7.726 -8.611 1.00 88.38 81 HIS A C 1
ATOM 645 O O . HIS A 1 81 ? 11.943 8.509 -9.522 1.00 88.38 81 HIS A O 1
ATOM 651 N N . PHE A 1 82 ? 10.422 7.273 -8.429 1.00 90.50 82 PHE A N 1
ATOM 652 C CA . PHE A 1 82 ? 9.322 7.565 -9.351 1.00 90.50 82 PHE A CA 1
ATOM 653 C C . PHE A 1 82 ? 7.949 7.510 -8.670 1.00 90.50 82 PHE A C 1
ATOM 655 O O . PHE A 1 82 ? 7.704 6.665 -7.815 1.00 90.50 82 PHE A O 1
ATOM 662 N N . GLU A 1 83 ? 7.015 8.360 -9.105 1.00 76.69 83 GLU A N 1
ATOM 663 C CA . GLU A 1 83 ? 5.659 8.458 -8.533 1.00 76.69 83 GLU A CA 1
ATOM 664 C C . GLU A 1 83 ? 4.589 7.757 -9.387 1.00 76.69 83 GLU A C 1
ATOM 666 O O . GLU A 1 83 ? 4.493 8.029 -10.608 1.00 76.69 83 GLU A O 1
#

pLDDT: mean 91.35, std 10.83, range [41.31, 97.94]

=== Feature glossary ===
A reading guide for the features in this record.

Start from the sequence.

  · This is the polypeptide sequence — one letter per residue, N-terminus first. Length ranges from a few dozen residues for small domains to over a thousand for large multi-domain proteins.

Fold it, and you get atomic coordinates and the backbone conformation that goes with them.

  · Structure coordinates are given as an mmCIF _atom_site loop: one row per atom with element, residue name, chain id, sequence number, and x/y/z position in Å. Only the four main-chain atoms per residue are included here; side chains are omitted to keep the record compact.

  · Backbone dihedral angles. Every residue except chain termini has a φ (preceding-C → N → Cα → C) and a ψ (N → Cα → C → next-N). They are reported in degrees following the IUPAC sign convention. Secondary structure is essentially a statement about which (φ, ψ) basin each residue occupies.

  · The SS8 string is DSSP's per-residue secondary-structure call. α-helix (H) means an i→i+4 H-bond ladder; β-strand (E) means the residue participates in a β-sheet; 3₁₀ (G) and π (I) are tighter and wider helices; T/S are turns/bends; '-' is loop.

  · SS3 is a coarse helix/strand/coil call (letters a/b/c) made by the P-SEA algorithm from inter-Cα distances and dihedrals. It is less detailed than DSSP but needs only Cα positions.

Summarize the fold with a handful of shape descriptors and a per-residue structural alphabet.

  · Radius of gyration (Rg) is the root-mean-square distance of Cα atoms from their centroid — a single number for overall size and compactness. A globular domain of N residues has Rg ≈ 2.2·N^0.38 Å; an extended or disordered chain has a much larger Rg. The Cα contact count is the number of residue pairs whose Cα atoms are within 8 Å and are more than four positions apart in sequence — a standard proxy for tertiary packing density. The bounding box is the smallest axis-aligned box enclosing all Cα atoms.

  · The Foldseek 3Di string encodes local tertiary geometry as a 20-letter alphabet — one character per residue — derived from the relative positions of nearby Cα atoms. Unlike the amino-acid sequence, 3Di is a direct function of the 3D structure, so two proteins with the same fold have similar 3Di strings even at low sequence identity.

  · Solvent-accessible surface area (SASA) is the area in Å² traced out by the centre of a 1.4 Å probe sphere (a water molecule) rolled over the protein's van der Waals surface (Shrake–Rupley / Lee–Richards construction). Buried residues have near-zero SASA; fully exposed residues can exceed 200 Å². The total SASA scales roughly with the number of surface residues.

Ask how reliable the model is.

  · pLDDT (predicted Local Distance Difference Test) is AlphaFold's per-residue confidence score, ranging from 0 to 100. Values above 90 indicate high confidence (typically well-packed cores); 70–90 is confident; 50–70 low confidence; below 50 usually means the region is disordered or the prediction is unreliable there. AlphaFold stores pLDDT in the mmCIF B-factor column.

  · B-factor (Debye–Waller factor) reflects atomic displacement in the crystal lattice. It is an experimental observable (units Å²), not a prediction; low values mean the atom is pinned down, high values mean it moves or is heterogeneous across the crystal.

  · Predicted Aligned Error (PAE) is an AlphaFold confidence matrix: entry (i, j) is the expected error in the position of residue j, in ångströms, when the prediction is superimposed on the true structure at residue i. Low PAE within a block of residues means that block is internally rigid and well-predicted; high PAE between two blocks means their relative placement is uncertain even if each block individually is confident.

Place it in context: what it resembles, what it is annotated as, and how it looks.

  · Nearest PDB neighbors are the top structural matches found by Foldseek when searching this structure against the entire Protein Data Bank. Each hit reports a TM-score (0 to 1; >0.5 almost always implies the same fold) and an E-value. These are *structural* homologs — they may share no detectable sequence similarity.

  · Functional annotations link the protein to curated databases. InterPro entries identify conserved domains and families by matching the sequence against member-database signatures (Pfam, PROSITE, CDD, …). Gene Ontology (GO) terms describe molecular function, biological process, and cellular component in a controlled vocabulary. CATH places the structure in a hierarchical fold classification (Class/Architecture/Topology/Homologous-superfamily). The organism is the source species.

  · Three diagnostic plots accompany the record. The Cα contact map visualizes the tertiary structure as a 2D adjacency matrix (8 Å cutoff, sequence-local contacts suppressed). The Ramachandran plot shows the distribution of backbone (φ, ψ) torsions, with points in the α and β basins reflecting secondary structure content. The PAE plot shows AlphaFold's inter-residue confidence as a color matrix.

  · Six rendered views show the 3D structure from the faces of a cube — i.e. along ±x, ±y, ±z. Rendering representation is drawn randomly per protein from cartoon (secondary-structure ribbons), sticks (backbone bonds), or molecular surface; coloring is either N→C rainbow (blue at the N-terminus through red at the C-terminus) or one color per chain.